Protein AF-A0A091T3L5-F1 (afdb_monomer_lite)

Foldseek 3Di:
DDDPQKDKAFPDPDDDDDAQAKDKRFMAMFGPDDDDDFDKAFDDDPPDPDTQKIKTKDDWDADPRRQTDPIDIDMDGDPVQVVAWDADVRGRMIMGGRDDPVVDD

Structure (mmCIF, N/CA/C/O backbone):
data_AF-A0A091T3L5-F1
#
_entry.id   AF-A0A091T3L5-F1
#
loop_
_atom_site.group_PDB
_atom_site.id
_atom_site.type_symbol
_atom_site.label_atom_id
_atom_site.label_alt_id
_atom_site.label_comp_id
_atom_site.label_asym_id
_atom_site.label_entity_id
_atom_site.label_seq_id
_atom_site.pdbx_PDB_ins_code
_atom_site.Cartn_x
_atom_site.Cartn_y
_atom_site.Cartn_z
_atom_site.occupancy
_atom_site.B_iso_or_equiv
_atom_site.auth_seq_id
_atom_site.auth_comp_id
_atom_site.auth_asym_id
_atom_site.auth_atom_id
_atom_site.pdbx_PDB_model_num
ATOM 1 N N . GLY A 1 1 ? -4.654 1.871 -29.260 1.00 35.19 1 GLY A N 1
ATOM 2 C CA . GLY A 1 1 ? -4.930 1.010 -28.095 1.00 35.19 1 GLY A CA 1
ATOM 3 C C . GLY A 1 1 ? -3.843 1.249 -27.077 1.00 35.19 1 GLY A C 1
ATOM 4 O O . GLY A 1 1 ? -2.686 1.095 -27.434 1.00 35.19 1 GLY A O 1
ATOM 5 N N . GLY A 1 2 ? -4.181 1.742 -25.886 1.00 44.22 2 GLY A N 1
ATOM 6 C CA . GLY A 1 2 ? -3.189 2.097 -24.868 1.00 44.22 2 GLY A CA 1
ATOM 7 C C . GLY A 1 2 ? -2.891 0.912 -23.961 1.00 44.22 2 GLY A C 1
ATOM 8 O O . GLY A 1 2 ? -3.765 0.479 -23.215 1.00 44.22 2 GLY A O 1
ATOM 9 N N . THR A 1 3 ? -1.676 0.381 -24.026 1.00 49.88 3 THR A N 1
ATOM 10 C CA . THR A 1 3 ? -1.173 -0.594 -23.055 1.00 49.88 3 THR A CA 1
ATOM 11 C C . THR A 1 3 ? -1.017 0.126 -21.715 1.00 49.88 3 THR A C 1
ATOM 13 O O . THR A 1 3 ? -0.323 1.139 -21.642 1.00 49.88 3 THR A O 1
ATOM 16 N N . LEU A 1 4 ? -1.696 -0.334 -20.661 1.00 58.66 4 LEU A N 1
ATOM 17 C CA . LEU A 1 4 ? -1.548 0.239 -19.319 1.00 58.66 4 LEU A CA 1
ATOM 18 C C . LEU A 1 4 ? -0.070 0.169 -18.907 1.00 58.66 4 LEU A C 1
ATOM 20 O O . LEU A 1 4 ? 0.489 -0.925 -18.884 1.00 58.66 4 LEU A O 1
ATOM 24 N N . ALA A 1 5 ? 0.549 1.310 -18.577 1.00 81.31 5 ALA A N 1
ATOM 25 C CA . ALA A 1 5 ? 1.957 1.406 -18.155 1.00 81.31 5 ALA A CA 1
ATOM 26 C C . ALA A 1 5 ? 2.252 0.672 -16.826 1.00 81.31 5 ALA A C 1
ATOM 28 O O . ALA A 1 5 ? 3.408 0.407 -16.496 1.00 81.31 5 ALA A O 1
ATOM 29 N N . VAL A 1 6 ? 1.200 0.330 -16.075 1.00 87.56 6 VAL A N 1
ATOM 30 C CA . VAL A 1 6 ? 1.243 -0.384 -14.795 1.00 87.56 6 VAL A CA 1
ATOM 31 C C . VAL A 1 6 ? 0.194 -1.490 -14.811 1.00 87.56 6 VAL A C 1
ATOM 33 O O . VAL A 1 6 ? -0.955 -1.256 -15.184 1.00 87.56 6 VAL A O 1
ATOM 36 N N . VAL A 1 7 ? 0.578 -2.685 -14.376 1.00 91.62 7 VAL A N 1
ATOM 37 C CA . VAL A 1 7 ? -0.322 -3.817 -14.139 1.00 91.62 7 VAL A CA 1
ATOM 38 C C . VAL A 1 7 ? -0.405 -4.036 -12.637 1.00 91.62 7 VAL A C 1
ATOM 40 O O . VAL A 1 7 ? 0.622 -4.270 -12.008 1.00 91.62 7 VAL A O 1
ATOM 43 N N . ILE A 1 8 ? -1.613 -3.973 -12.078 1.00 92.31 8 ILE A N 1
ATOM 44 C CA . ILE A 1 8 ? -1.886 -4.225 -10.658 1.00 92.31 8 ILE A CA 1
ATOM 45 C C . ILE A 1 8 ? -2.589 -5.576 -10.538 1.00 92.31 8 ILE A C 1
ATOM 47 O O . ILE A 1 8 ? -3.495 -5.879 -11.316 1.00 92.31 8 ILE A O 1
ATOM 51 N N . LYS A 1 9 ? -2.182 -6.380 -9.560 1.00 95.38 9 LYS A N 1
ATOM 52 C CA . LYS A 1 9 ? -2.818 -7.640 -9.193 1.00 95.38 9 LYS A CA 1
ATOM 53 C C . LYS A 1 9 ? -3.277 -7.564 -7.742 1.00 95.38 9 LYS A C 1
ATOM 55 O O . LYS A 1 9 ? -2.474 -7.349 -6.839 1.00 95.38 9 LYS A O 1
ATOM 60 N N . VAL A 1 10 ? -4.570 -7.778 -7.534 1.00 94.88 10 VAL A N 1
ATOM 61 C CA . VAL A 1 10 ? -5.158 -7.977 -6.208 1.00 94.88 10 VAL A CA 1
ATOM 62 C C . VAL A 1 10 ? -5.055 -9.464 -5.878 1.00 94.88 10 VAL A C 1
ATOM 64 O O . VAL A 1 10 ? -5.379 -10.303 -6.718 1.00 94.88 10 VAL A O 1
ATOM 67 N N . HIS A 1 11 ? -4.528 -9.803 -4.702 1.00 95.12 11 HIS A N 1
ATOM 68 C CA . HIS A 1 11 ? -4.338 -11.207 -4.319 1.00 95.12 11 HIS A CA 1
ATOM 69 C C . HIS A 1 11 ? -5.521 -11.786 -3.543 1.00 95.12 11 HIS A C 1
ATOM 71 O O . HIS A 1 11 ? -5.648 -13.006 -3.474 1.00 95.12 11 HIS A O 1
ATOM 77 N N . GLN A 1 12 ? -6.355 -10.930 -2.951 1.00 93.94 12 GLN A N 1
ATOM 78 C CA . GLN A 1 12 ? -7.540 -11.318 -2.192 1.00 93.94 12 GLN A CA 1
ATOM 79 C C . GLN A 1 12 ? -8.670 -10.326 -2.464 1.00 93.94 12 GLN A C 1
ATOM 81 O O . GLN A 1 12 ? -8.490 -9.128 -2.253 1.00 93.94 12 GLN A O 1
ATOM 86 N N . ASP A 1 13 ? -9.823 -10.829 -2.902 1.00 90.00 13 ASP A N 1
ATOM 87 C CA . ASP A 1 13 ? -10.984 -9.993 -3.239 1.00 90.00 13 ASP A CA 1
ATOM 88 C C . ASP A 1 13 ? -11.731 -9.486 -1.996 1.00 90.00 13 ASP A C 1
ATOM 90 O O . ASP A 1 13 ? -12.403 -8.458 -2.039 1.00 90.00 13 ASP A O 1
ATOM 94 N N . SER A 1 14 ? -11.606 -10.198 -0.874 1.00 91.75 14 SER A N 1
ATOM 95 C CA . SER A 1 14 ? -12.207 -9.835 0.410 1.00 91.75 14 SER A CA 1
ATOM 96 C C . SER A 1 14 ? -11.337 -10.319 1.561 1.00 91.75 14 SER A C 1
ATOM 98 O O . SER A 1 14 ? -10.783 -11.418 1.481 1.00 91.75 14 SER A O 1
ATOM 100 N N . ILE A 1 15 ? -11.279 -9.552 2.649 1.00 93.44 15 ILE A N 1
ATOM 101 C CA . ILE A 1 15 ? -10.559 -9.934 3.865 1.00 93.44 15 ILE A CA 1
ATOM 102 C C . ILE A 1 15 ? -11.449 -9.686 5.075 1.00 93.44 15 ILE A C 1
ATOM 104 O O . ILE A 1 15 ? -11.964 -8.586 5.259 1.00 93.44 15 ILE A O 1
ATOM 108 N N . ASN A 1 16 ? -11.585 -10.705 5.919 1.00 93.69 16 ASN A N 1
ATOM 109 C CA . ASN A 1 16 ? -12.272 -10.596 7.199 1.00 93.69 16 ASN A CA 1
ATOM 110 C C . ASN A 1 16 ? -11.231 -10.459 8.309 1.00 93.69 16 ASN A C 1
ATOM 112 O O . ASN A 1 16 ? -10.309 -11.269 8.400 1.00 93.69 16 ASN A O 1
ATOM 116 N N . ALA A 1 17 ? -11.388 -9.448 9.157 1.00 93.25 17 ALA A N 1
ATOM 117 C CA . ALA A 1 17 ? -10.484 -9.188 10.267 1.00 93.25 17 ALA A CA 1
ATOM 118 C C . ALA A 1 17 ? -11.249 -8.662 11.485 1.00 93.25 17 ALA A C 1
ATOM 120 O O . ALA A 1 17 ? -12.367 -8.156 11.372 1.00 93.25 17 ALA A O 1
ATOM 121 N N . THR A 1 18 ? -10.642 -8.801 12.662 1.00 95.94 18 THR A N 1
ATOM 122 C CA . THR A 1 18 ? -11.266 -8.419 13.933 1.00 95.94 18 THR A CA 1
ATOM 123 C C . THR A 1 18 ? -10.857 -7.004 14.331 1.00 95.94 18 THR A C 1
ATOM 125 O O . THR A 1 18 ? -9.716 -6.593 14.117 1.00 95.94 18 THR A O 1
ATOM 128 N N . VAL A 1 19 ? -11.772 -6.269 14.965 1.00 96.50 19 VAL A N 1
ATOM 129 C CA . VAL A 1 19 ? -11.484 -4.965 15.584 1.00 96.50 19 VAL A CA 1
ATOM 130 C C . VAL A 1 19 ? -10.276 -5.073 16.526 1.00 96.50 19 VAL A C 1
ATOM 132 O O . VAL A 1 19 ? -10.134 -6.051 17.260 1.00 96.50 19 VAL A O 1
ATOM 135 N N . GLY A 1 20 ? -9.391 -4.077 16.483 1.00 96.19 20 GLY A N 1
ATOM 136 C CA . GLY A 1 20 ? -8.145 -4.010 17.249 1.00 96.19 20 GLY A CA 1
ATOM 137 C C . GLY A 1 20 ? -6.983 -4.815 16.654 1.00 96.19 20 GLY A C 1
ATOM 138 O O . GLY A 1 20 ? -5.833 -4.577 17.019 1.00 96.19 20 GLY A O 1
ATOM 139 N N . GLN A 1 21 ? -7.236 -5.733 15.714 1.00 96.81 21 GLN A N 1
ATOM 140 C CA . GLN A 1 21 ? -6.169 -6.467 15.030 1.00 96.81 21 GLN A CA 1
ATOM 141 C C . GLN A 1 21 ? -5.548 -5.645 13.896 1.00 96.81 21 GLN A C 1
ATOM 143 O O . GLN A 1 21 ? -5.979 -4.535 13.583 1.00 96.81 21 GLN A O 1
ATOM 148 N N . SER A 1 22 ? -4.491 -6.197 13.302 1.00 97.12 22 SER A N 1
ATOM 149 C CA . SER A 1 22 ? -3.891 -5.679 12.075 1.00 97.12 22 SER A CA 1
ATOM 150 C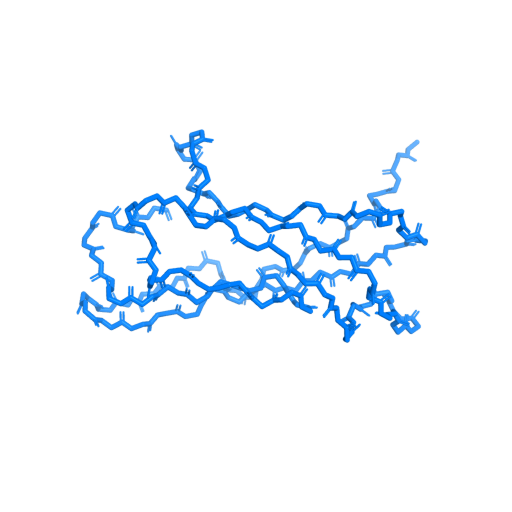 C . SER A 1 22 ? -4.240 -6.586 10.904 1.00 97.12 22 SER A C 1
ATOM 152 O O . SER A 1 22 ? -4.292 -7.805 11.063 1.00 97.12 22 SER A O 1
ATOM 154 N N . VAL A 1 23 ? -4.440 -5.999 9.731 1.00 96.50 23 VAL A N 1
ATOM 155 C CA . VAL A 1 23 ? -4.710 -6.722 8.489 1.00 96.50 23 VAL A CA 1
ATOM 156 C C . VAL A 1 23 ? -3.793 -6.228 7.384 1.00 96.50 23 VAL A C 1
ATOM 158 O O . VAL A 1 23 ? -3.535 -5.030 7.260 1.00 96.50 23 VAL A O 1
ATOM 161 N N . LEU A 1 24 ? -3.300 -7.165 6.582 1.00 97.06 24 LEU A N 1
ATOM 162 C CA . LEU A 1 24 ? -2.576 -6.873 5.357 1.00 97.06 24 LEU A CA 1
ATOM 163 C C . LEU A 1 24 ? -3.551 -6.977 4.187 1.00 97.06 24 LEU A C 1
ATOM 165 O O . LEU A 1 24 ? -4.195 -8.009 4.033 1.00 97.06 24 LEU A O 1
ATOM 169 N N . LEU A 1 25 ? -3.624 -5.934 3.366 1.00 96.81 25 LEU A N 1
ATOM 170 C CA . LEU A 1 25 ? -4.336 -5.899 2.092 1.00 96.81 25 LEU A CA 1
ATOM 171 C C . LEU A 1 25 ? -3.309 -6.153 0.978 1.00 96.81 25 LEU A C 1
ATOM 173 O O . LEU A 1 25 ? -2.567 -5.233 0.612 1.00 96.81 25 LEU A O 1
ATOM 177 N N . PRO A 1 26 ? -3.200 -7.399 0.478 1.00 97.00 26 PRO A N 1
ATOM 178 C CA . PRO A 1 26 ? -2.109 -7.792 -0.390 1.00 97.00 26 PRO A CA 1
ATOM 179 C C . PRO A 1 26 ? -2.432 -7.457 -1.843 1.00 97.00 26 PRO A C 1
ATOM 181 O O . PRO A 1 26 ? -3.332 -8.030 -2.469 1.00 97.00 26 PRO A O 1
ATOM 184 N N . VAL A 1 27 ? -1.630 -6.563 -2.402 1.00 96.75 27 VAL A N 1
ATOM 185 C CA . VAL A 1 27 ? -1.590 -6.284 -3.836 1.00 96.75 27 VAL A CA 1
ATOM 186 C C . VAL A 1 27 ? -0.153 -6.439 -4.326 1.00 96.75 27 VAL A C 1
ATOM 188 O O . VAL A 1 27 ? 0.789 -6.514 -3.539 1.00 96.75 27 VAL A O 1
ATOM 191 N N . SER A 1 28 ? 0.010 -6.552 -5.634 1.00 95.81 28 SER A N 1
ATOM 192 C CA . SER A 1 28 ? 1.298 -6.407 -6.301 1.00 95.81 28 SER A CA 1
ATOM 193 C C . SER A 1 28 ? 1.118 -5.556 -7.542 1.00 95.81 28 SER A C 1
ATOM 195 O O . SER A 1 28 ? 0.030 -5.485 -8.119 1.00 95.81 28 SER A O 1
ATOM 197 N N . TYR A 1 29 ? 2.187 -4.899 -7.969 1.00 94.25 29 TYR A N 1
ATOM 198 C CA . TYR A 1 29 ? 2.182 -4.164 -9.217 1.00 94.25 29 TYR A CA 1
ATOM 199 C C . TYR A 1 29 ? 3.498 -4.347 -9.955 1.00 94.25 29 TYR A C 1
ATOM 201 O O . TYR A 1 29 ? 4.534 -4.648 -9.367 1.00 94.25 29 TYR A O 1
ATOM 209 N N . ARG A 1 30 ? 3.434 -4.185 -11.271 1.00 93.56 30 ARG A N 1
ATOM 210 C CA . ARG A 1 30 ? 4.598 -4.195 -12.151 1.00 93.56 30 ARG A CA 1
ATOM 211 C C . ARG A 1 30 ? 4.432 -3.164 -13.248 1.00 93.56 30 ARG A C 1
ATOM 213 O O . ARG A 1 30 ? 3.313 -2.883 -13.686 1.00 93.56 30 ARG A O 1
ATOM 220 N N . PHE A 1 31 ? 5.543 -2.635 -13.720 1.00 90.19 31 PHE A N 1
ATOM 221 C CA . PHE A 1 31 ? 5.573 -1.713 -14.840 1.00 90.19 31 PHE A CA 1
ATOM 222 C C . PHE A 1 31 ? 5.723 -2.486 -16.148 1.00 90.19 31 PHE A C 1
ATOM 224 O O . PHE A 1 31 ? 6.649 -3.270 -16.319 1.00 90.19 31 PHE A O 1
ATOM 231 N N . SER A 1 32 ? 4.803 -2.277 -17.087 1.00 86.50 32 SER A N 1
ATOM 232 C CA . SER A 1 32 ? 4.849 -2.910 -18.417 1.00 86.50 32 SER A CA 1
ATOM 233 C C . SER A 1 32 ? 5.797 -2.190 -19.387 1.00 86.50 32 SER A C 1
ATOM 235 O O . SER A 1 32 ? 6.064 -2.674 -20.484 1.00 86.50 32 SER A O 1
ATOM 237 N N . SER A 1 33 ? 6.297 -1.023 -18.983 1.00 81.31 33 SER A N 1
ATOM 238 C CA . SER A 1 33 ? 7.237 -0.164 -19.706 1.00 81.31 33 SER A CA 1
ATOM 239 C C . SER A 1 33 ? 8.076 0.615 -18.697 1.00 81.31 33 SER A C 1
ATOM 241 O O . SER A 1 33 ? 7.648 0.742 -17.553 1.00 81.31 33 SER A O 1
ATOM 243 N N . ALA A 1 34 ? 9.214 1.182 -19.104 1.00 76.69 34 ALA A N 1
ATOM 244 C CA . ALA A 1 34 ? 10.053 1.987 -18.215 1.00 76.69 34 ALA A CA 1
ATOM 245 C C . ALA A 1 34 ? 9.237 3.125 -17.554 1.00 76.69 34 ALA A C 1
ATOM 247 O O . ALA A 1 34 ? 8.804 4.049 -18.253 1.00 76.69 34 ALA A O 1
ATOM 248 N N . PRO A 1 35 ? 8.988 3.074 -16.232 1.00 78.25 35 PRO A N 1
ATOM 249 C CA . PRO A 1 35 ? 8.238 4.113 -15.554 1.00 78.25 35 PRO A CA 1
ATOM 250 C C . PRO A 1 35 ? 9.053 5.393 -15.472 1.00 78.25 35 PRO A C 1
ATOM 252 O O . PRO A 1 35 ? 10.278 5.382 -15.356 1.00 78.25 35 PRO A O 1
ATOM 255 N N . ARG A 1 36 ? 8.347 6.520 -15.465 1.00 80.69 36 ARG A N 1
ATOM 256 C CA . ARG A 1 36 ? 8.928 7.795 -15.059 1.00 80.69 36 ARG A CA 1
ATOM 257 C C . ARG A 1 36 ? 8.636 7.974 -13.579 1.00 80.69 36 ARG A C 1
ATOM 259 O O . ARG A 1 36 ? 7.485 8.186 -13.211 1.00 80.69 36 ARG A O 1
ATOM 266 N N . PHE A 1 37 ? 9.663 7.843 -12.748 1.00 84.31 37 PHE A N 1
ATOM 267 C CA . PHE A 1 37 ? 9.571 8.224 -11.343 1.00 84.31 37 PHE A CA 1
ATOM 268 C C . PHE A 1 37 ? 9.566 9.756 -11.210 1.00 84.31 37 PHE A C 1
ATOM 270 O O . PHE A 1 37 ? 10.177 10.436 -12.041 1.00 84.31 37 PHE A O 1
ATOM 277 N N . PRO A 1 38 ? 8.904 10.310 -10.181 1.00 91.62 38 PRO A N 1
ATOM 278 C CA . PRO A 1 38 ? 8.188 9.608 -9.111 1.00 91.62 38 PRO A CA 1
ATOM 279 C C . PRO A 1 38 ? 6.829 9.024 -9.538 1.00 91.62 38 PRO A C 1
ATOM 281 O O . PRO A 1 38 ? 6.152 9.557 -10.412 1.00 91.62 38 PRO A O 1
ATOM 284 N N . VAL A 1 39 ? 6.410 7.946 -8.871 1.00 91.69 39 VAL A N 1
ATOM 285 C CA . VAL A 1 39 ? 5.087 7.321 -9.023 1.00 91.69 39 VAL A CA 1
ATOM 286 C C . VAL A 1 39 ? 4.277 7.539 -7.750 1.00 91.69 39 VAL A C 1
ATOM 288 O O . VAL A 1 39 ? 4.786 7.379 -6.644 1.00 91.69 39 VAL A O 1
ATOM 291 N N . LEU A 1 40 ? 3.004 7.903 -7.899 1.00 94.19 40 LEU A N 1
ATOM 292 C CA . LEU A 1 40 ? 2.098 8.133 -6.776 1.00 94.19 40 LEU A CA 1
ATOM 293 C C . LEU A 1 40 ? 1.227 6.898 -6.526 1.00 94.19 40 LEU A C 1
ATOM 295 O O . LEU A 1 40 ? 0.472 6.493 -7.410 1.00 94.19 40 LEU A O 1
ATOM 299 N N . ILE A 1 41 ? 1.273 6.351 -5.312 1.00 95.38 41 ILE A N 1
ATOM 300 C CA . 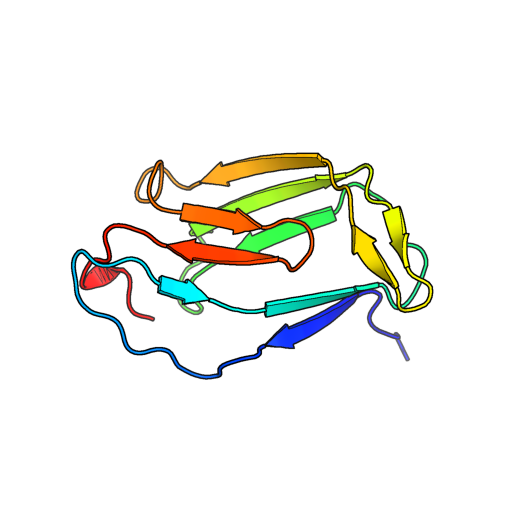ILE A 1 41 ? 0.375 5.285 -4.857 1.00 95.38 41 ILE A CA 1
ATOM 301 C C . ILE A 1 41 ? -0.623 5.849 -3.850 1.00 95.38 41 ILE A C 1
ATOM 303 O O . ILE A 1 41 ? -0.257 6.553 -2.909 1.00 95.38 41 ILE A O 1
ATOM 307 N N . ARG A 1 42 ? -1.908 5.549 -4.057 1.00 95.94 42 ARG A N 1
ATOM 308 C CA . ARG A 1 42 ? -3.006 6.007 -3.200 1.00 95.94 42 ARG A CA 1
ATOM 309 C C . ARG A 1 42 ? -3.896 4.834 -2.837 1.00 95.94 42 ARG A C 1
ATOM 311 O O . ARG A 1 42 ? -4.493 4.226 -3.720 1.00 95.94 42 ARG A O 1
ATOM 318 N N . TRP A 1 43 ? -4.042 4.595 -1.542 1.00 96.31 43 TRP A N 1
ATOM 319 C CA . TRP A 1 43 ? -5.105 3.750 -1.016 1.00 96.31 43 TRP A CA 1
ATOM 320 C C . TRP A 1 43 ? -6.282 4.623 -0.621 1.00 96.31 43 TRP A C 1
ATOM 322 O O . TRP A 1 43 ? -6.105 5.646 0.038 1.00 96.31 43 TRP A O 1
ATOM 332 N N . LYS A 1 44 ? -7.485 4.238 -1.035 1.00 94.88 44 LYS A N 1
ATOM 333 C CA . LYS A 1 44 ? -8.731 4.918 -0.682 1.00 94.88 44 LYS A CA 1
ATOM 334 C C . LYS A 1 44 ? -9.861 3.904 -0.620 1.00 94.88 44 LYS A C 1
ATOM 336 O O . LYS A 1 44 ? -9.829 2.909 -1.341 1.00 94.88 44 LYS A O 1
ATOM 341 N N . PHE A 1 45 ? -10.873 4.212 0.175 1.00 92.38 45 PHE A N 1
ATOM 342 C CA . PHE A 1 45 ? -12.143 3.507 0.086 1.00 92.38 45 PHE A CA 1
ATOM 343 C C . PHE A 1 45 ? -12.835 3.836 -1.236 1.00 92.38 45 PHE A C 1
ATOM 345 O O . PHE A 1 45 ? -12.707 4.948 -1.759 1.00 92.38 45 PHE A O 1
ATOM 352 N N . SER A 1 46 ? -13.576 2.872 -1.778 1.00 87.94 46 SER A N 1
ATOM 353 C CA . SER A 1 46 ? -14.300 3.018 -3.048 1.00 87.94 46 SER A CA 1
ATOM 354 C 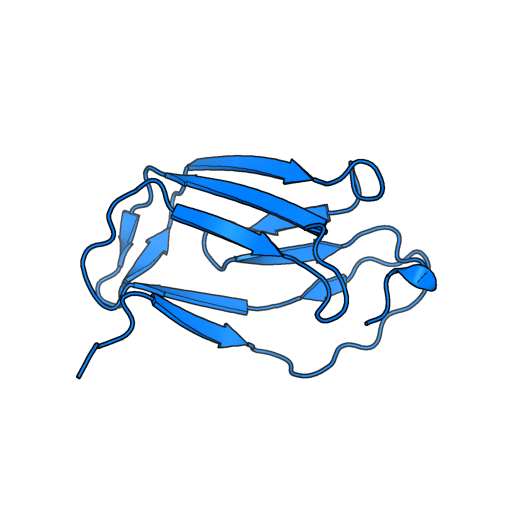C . SER A 1 46 ? -15.300 4.185 -3.019 1.00 87.94 46 SER A C 1
ATOM 356 O O . SER A 1 46 ? -15.438 4.920 -3.999 1.00 87.94 46 SER A O 1
ATOM 358 N N . ASN A 1 47 ? -15.934 4.396 -1.865 1.00 87.12 47 ASN A N 1
ATOM 359 C CA . ASN A 1 47 ? -16.936 5.424 -1.597 1.00 87.12 47 ASN A CA 1
ATOM 360 C C . ASN A 1 47 ? -16.355 6.761 -1.091 1.00 87.12 47 ASN A C 1
ATOM 362 O O . ASN A 1 47 ? -17.119 7.699 -0.867 1.00 87.12 47 ASN A O 1
ATOM 366 N N . SER A 1 48 ? -15.032 6.879 -0.926 1.00 86.44 48 SER A N 1
ATOM 367 C CA . SER A 1 48 ? -14.381 8.090 -0.417 1.00 86.44 48 SER A CA 1
ATOM 368 C C . SER A 1 48 ? -13.478 8.745 -1.462 1.00 86.44 48 SER A C 1
ATOM 370 O O . SER A 1 48 ? -12.801 8.090 -2.262 1.00 86.44 48 SER A O 1
ATOM 372 N N . ARG A 1 49 ? -13.443 10.081 -1.452 1.00 86.56 49 ARG A N 1
ATOM 373 C CA . ARG A 1 49 ? -12.452 10.859 -2.214 1.00 86.56 49 ARG A CA 1
ATOM 374 C C . ARG A 1 49 ? -11.142 11.018 -1.447 1.00 86.56 49 ARG A C 1
ATOM 376 O O . ARG A 1 49 ? -10.097 11.204 -2.077 1.00 86.56 49 ARG A O 1
ATOM 383 N N . ASP A 1 50 ? -11.197 10.901 -0.125 1.00 89.75 50 ASP A N 1
ATOM 384 C CA . ASP A 1 50 ? -10.050 11.096 0.745 1.00 89.75 50 ASP A CA 1
ATOM 385 C C . ASP A 1 50 ? -9.217 9.813 0.813 1.00 89.75 50 ASP A C 1
ATOM 387 O 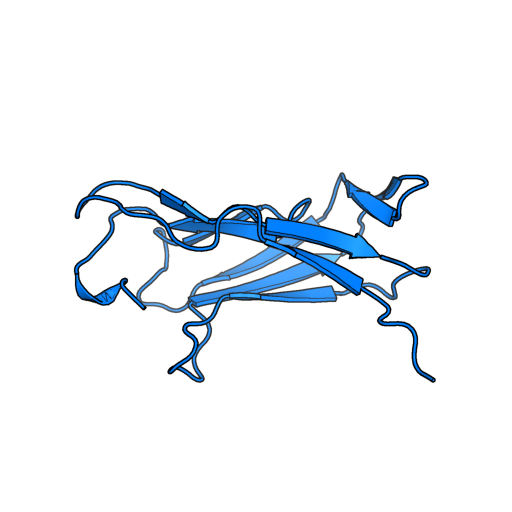O . ASP A 1 50 ? -9.741 8.740 1.136 1.00 89.75 50 ASP A O 1
ATOM 391 N N . PRO A 1 51 ? -7.918 9.887 0.471 1.00 93.62 51 PRO A N 1
ATOM 392 C CA . PRO A 1 51 ? -7.049 8.731 0.549 1.00 93.62 51 PRO A CA 1
ATOM 393 C C . PRO A 1 51 ? -6.781 8.375 2.011 1.00 93.62 51 PRO A C 1
ATOM 395 O O . PRO A 1 51 ? -6.546 9.240 2.847 1.00 93.62 51 PRO A O 1
ATOM 398 N N . LEU A 1 52 ? -6.750 7.079 2.290 1.00 94.94 52 LEU A N 1
ATOM 399 C CA . LEU A 1 52 ? -6.333 6.491 3.558 1.00 94.94 52 LEU A CA 1
ATOM 400 C C . LEU A 1 52 ? -4.844 6.797 3.801 1.00 94.94 52 LEU A C 1
ATOM 402 O O . LEU A 1 52 ? -4.446 7.292 4.857 1.00 94.94 52 LEU A O 1
ATOM 406 N N . ILE A 1 53 ? -4.041 6.591 2.755 1.00 97.12 53 ILE A N 1
ATOM 407 C CA . ILE A 1 53 ? -2.626 6.947 2.680 1.00 97.12 53 ILE A CA 1
ATOM 408 C C . ILE A 1 53 ? -2.253 7.289 1.236 1.00 97.12 53 ILE A C 1
ATOM 410 O O . ILE A 1 53 ? -2.759 6.691 0.282 1.00 97.12 53 ILE A O 1
ATOM 414 N N . THR A 1 54 ? -1.384 8.284 1.075 1.00 97.62 54 THR A N 1
ATOM 415 C CA . THR A 1 54 ? -0.775 8.650 -0.209 1.00 97.62 54 THR A CA 1
ATOM 416 C C . THR A 1 54 ? 0.734 8.550 -0.082 1.00 97.62 54 THR A C 1
ATOM 418 O O . THR A 1 54 ? 1.300 9.168 0.813 1.00 97.62 54 THR A O 1
ATOM 421 N N . CYS A 1 55 ? 1.382 7.804 -0.967 1.00 97.00 55 CYS A N 1
ATOM 422 C CA . CYS A 1 55 ? 2.829 7.643 -0.980 1.00 97.00 55 CYS A CA 1
ATOM 423 C C . CYS A 1 55 ? 3.398 8.024 -2.338 1.00 97.00 55 CYS A C 1
ATOM 425 O O . CYS A 1 55 ? 2.910 7.578 -3.376 1.00 97.00 55 CYS A O 1
ATOM 427 N N . THR A 1 56 ? 4.451 8.827 -2.319 1.00 96.88 56 THR A N 1
ATOM 428 C CA . THR A 1 56 ? 5.283 9.082 -3.487 1.00 96.88 56 THR A CA 1
ATOM 429 C C . THR A 1 56 ? 6.455 8.119 -3.456 1.00 96.88 56 THR A C 1
ATOM 431 O O . THR A 1 56 ? 7.217 8.122 -2.494 1.00 96.88 56 THR A O 1
ATOM 434 N N . ILE A 1 57 ? 6.593 7.309 -4.499 1.00 94.88 57 ILE A N 1
ATOM 435 C CA . ILE A 1 57 ? 7.650 6.312 -4.640 1.00 94.88 57 ILE A CA 1
ATOM 436 C C . ILE A 1 57 ? 8.616 6.762 -5.732 1.00 94.88 57 ILE A C 1
ATOM 438 O O . ILE A 1 57 ? 8.204 7.212 -6.803 1.00 94.88 57 ILE A O 1
ATOM 442 N N . GLN A 1 58 ? 9.908 6.642 -5.465 1.00 93.94 58 GLN A N 1
ATOM 443 C CA . GLN A 1 58 ? 10.988 7.029 -6.362 1.00 93.94 58 GLN A CA 1
ATOM 444 C C . GLN A 1 58 ? 12.205 6.120 -6.172 1.00 93.94 58 GLN A C 1
ATOM 446 O O . GLN A 1 58 ? 12.258 5.332 -5.233 1.00 93.94 58 GLN A O 1
ATOM 451 N N . ASN A 1 59 ? 13.188 6.234 -7.067 1.00 92.38 59 ASN A N 1
ATOM 452 C CA . ASN A 1 59 ? 14.466 5.516 -6.986 1.00 92.38 59 ASN A CA 1
ATOM 453 C C . ASN A 1 59 ? 14.354 3.981 -6.880 1.00 92.38 59 ASN A C 1
ATOM 455 O O . ASN A 1 59 ? 15.251 3.348 -6.336 1.00 92.38 59 ASN A O 1
ATOM 459 N N . CYS A 1 60 ? 13.289 3.373 -7.408 1.00 92.25 60 CYS A N 1
ATOM 460 C CA . CYS A 1 60 ? 13.181 1.916 -7.437 1.00 92.25 60 CYS A CA 1
ATOM 461 C C . CYS A 1 60 ? 14.093 1.307 -8.502 1.00 92.25 60 CYS A C 1
ATOM 463 O O . CYS A 1 60 ? 14.189 1.805 -9.627 1.00 92.25 60 CYS A O 1
ATOM 465 N N . SER A 1 61 ? 14.659 0.154 -8.175 1.00 92.50 61 SER A N 1
ATOM 466 C CA . SER A 1 61 ? 15.131 -0.815 -9.159 1.00 92.50 61 SER A CA 1
ATOM 467 C C . SER A 1 61 ? 13.946 -1.607 -9.713 1.00 92.50 61 SER A C 1
ATOM 469 O O . SER A 1 61 ? 12.935 -1.764 -9.032 1.00 92.50 61 SER A O 1
ATOM 471 N N . LEU A 1 62 ? 14.052 -2.099 -10.948 1.00 91.62 62 LEU A N 1
ATOM 472 C CA . LEU A 1 62 ? 13.040 -2.959 -11.564 1.00 91.62 62 LEU A CA 1
ATOM 473 C C . LEU A 1 62 ? 13.683 -4.269 -12.001 1.00 91.62 62 LEU A C 1
ATOM 475 O O . LEU A 1 62 ? 14.775 -4.260 -12.571 1.00 91.62 62 LEU A O 1
ATOM 479 N N . ASP A 1 63 ? 12.998 -5.383 -11.762 1.00 91.31 63 ASP A N 1
ATOM 480 C CA . ASP A 1 63 ? 13.397 -6.665 -12.334 1.00 91.31 63 ASP A CA 1
ATOM 481 C C . ASP A 1 63 ? 13.022 -6.771 -13.828 1.00 91.31 63 ASP A C 1
ATOM 483 O O . ASP A 1 63 ? 12.392 -5.884 -14.411 1.00 91.31 63 ASP A O 1
ATOM 487 N N . ALA A 1 64 ? 13.393 -7.885 -14.468 1.00 89.56 64 ALA A N 1
ATOM 488 C CA . ALA A 1 64 ? 13.074 -8.139 -15.875 1.00 89.56 64 ALA A CA 1
ATOM 489 C C . ALA A 1 64 ? 11.557 -8.212 -16.163 1.00 89.56 64 ALA A C 1
ATOM 491 O O . ALA A 1 64 ? 11.140 -8.056 -17.310 1.00 89.56 64 ALA A O 1
ATOM 492 N N . GLY A 1 65 ? 10.733 -8.458 -15.140 1.00 89.62 65 GLY A N 1
ATOM 493 C CA . GLY A 1 65 ? 9.273 -8.466 -15.210 1.00 89.62 65 GLY A CA 1
ATOM 494 C C . GLY A 1 65 ? 8.626 -7.117 -14.877 1.00 89.62 65 GLY A C 1
ATOM 495 O O . GLY A 1 65 ? 7.395 -7.025 -14.907 1.00 89.62 65 GLY A O 1
ATOM 496 N N . GLY A 1 66 ? 9.425 -6.092 -14.562 1.00 90.31 66 GLY A N 1
ATOM 497 C CA . GLY A 1 66 ? 8.977 -4.759 -14.175 1.00 90.31 66 GLY A CA 1
ATOM 498 C C . GLY A 1 66 ? 8.497 -4.644 -12.727 1.00 90.31 66 GLY A C 1
ATOM 499 O O . GLY A 1 66 ? 7.864 -3.639 -12.394 1.00 90.31 66 GLY A O 1
ATOM 500 N N . ALA A 1 67 ? 8.741 -5.644 -11.877 1.00 93.75 67 ALA A N 1
ATOM 501 C CA . ALA A 1 67 ? 8.423 -5.569 -10.456 1.00 93.75 67 ALA A CA 1
ATOM 502 C C . ALA A 1 67 ? 9.433 -4.651 -9.741 1.00 93.75 67 ALA A C 1
ATOM 504 O O . ALA A 1 67 ? 10.641 -4.774 -9.982 1.00 93.75 67 ALA A O 1
ATOM 505 N N . PRO A 1 68 ? 8.970 -3.722 -8.890 1.00 93.69 68 PRO A N 1
ATOM 506 C CA . PRO A 1 68 ? 9.854 -2.800 -8.201 1.00 93.69 68 PRO A CA 1
ATOM 507 C C . PRO A 1 68 ? 10.538 -3.423 -6.985 1.00 93.69 68 PRO A C 1
ATOM 509 O O . PRO A 1 68 ? 9.966 -4.240 -6.268 1.00 93.69 68 PRO A O 1
ATOM 512 N N . SER A 1 69 ? 11.769 -2.989 -6.739 1.00 94.62 69 SER A N 1
ATOM 513 C CA . SER A 1 69 ? 12.574 -3.331 -5.569 1.00 94.62 69 SER A CA 1
ATOM 514 C C . SER A 1 69 ? 13.439 -2.146 -5.142 1.00 94.62 69 SER A C 1
ATOM 516 O O . SER A 1 69 ? 13.708 -1.246 -5.942 1.00 94.62 69 SER A O 1
ATOM 518 N N . SER A 1 70 ? 13.886 -2.144 -3.884 1.00 94.69 70 SER A N 1
ATOM 519 C CA . SER A 1 70 ? 14.795 -1.121 -3.340 1.00 94.69 70 SER A CA 1
ATOM 520 C C . SER A 1 70 ? 14.287 0.306 -3.573 1.00 94.69 70 SER A C 1
ATOM 522 O O . SER A 1 70 ? 15.025 1.170 -4.047 1.00 94.69 70 SER A O 1
ATOM 524 N N . CYS A 1 71 ? 13.001 0.532 -3.317 1.00 94.19 71 CYS A N 1
ATOM 525 C CA . CYS A 1 71 ? 12.370 1.824 -3.535 1.00 94.19 71 CYS A CA 1
ATOM 526 C C . CYS A 1 71 ? 12.679 2.801 -2.396 1.00 94.19 71 CYS A C 1
ATOM 528 O O . CYS A 1 71 ? 12.974 2.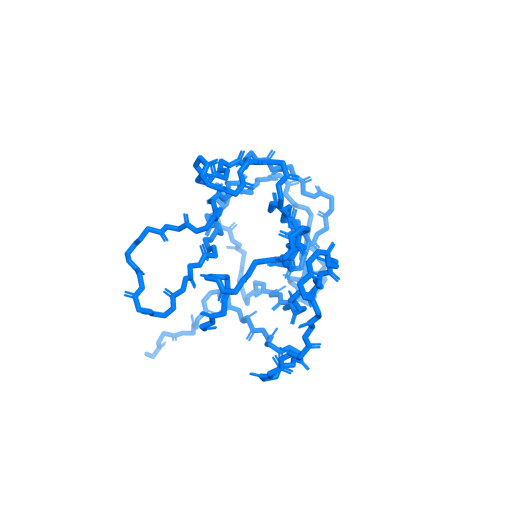407 -1.274 1.00 94.19 71 CYS A O 1
ATOM 530 N N . SER A 1 72 ? 12.578 4.097 -2.684 1.00 95.12 72 SER A N 1
ATOM 531 C CA . SER A 1 72 ? 12.459 5.137 -1.663 1.00 95.12 72 SER A CA 1
ATOM 532 C C . SER A 1 72 ? 11.049 5.705 -1.686 1.00 95.12 72 SER A C 1
ATOM 534 O O . SER A 1 72 ? 10.531 6.060 -2.748 1.00 95.12 72 SER A O 1
ATOM 536 N N . GLU A 1 73 ? 10.446 5.848 -0.519 1.00 95.00 73 GLU A N 1
ATOM 537 C CA . GLU A 1 73 ? 9.077 6.303 -0.361 1.00 95.00 73 GLU A CA 1
ATOM 538 C C . GLU A 1 73 ? 8.966 7.529 0.545 1.00 95.00 73 GLU A C 1
ATOM 540 O O . GLU A 1 73 ? 9.729 7.739 1.485 1.00 95.00 73 GLU A O 1
ATOM 545 N N . ASN A 1 74 ? 7.96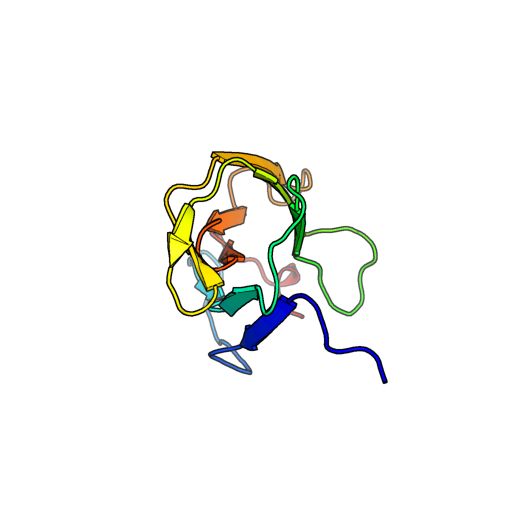8 8.354 0.254 1.00 96.94 74 ASN A N 1
ATOM 546 C CA . ASN A 1 74 ? 7.513 9.402 1.148 1.00 96.94 74 ASN A CA 1
ATOM 547 C C . ASN A 1 74 ? 5.997 9.295 1.295 1.00 96.94 74 ASN A C 1
ATOM 549 O O . ASN A 1 74 ? 5.256 9.538 0.337 1.00 96.94 74 ASN A O 1
ATOM 553 N N . CYS A 1 75 ? 5.548 8.894 2.481 1.00 96.81 75 CYS A N 1
ATOM 554 C CA . CYS A 1 75 ? 4.164 8.539 2.753 1.00 96.81 75 CYS A CA 1
ATOM 555 C C . CYS A 1 75 ? 3.475 9.545 3.675 1.00 96.81 75 CYS A C 1
ATOM 557 O O . CYS A 1 75 ? 3.984 9.927 4.725 1.00 96.81 75 CYS A O 1
ATOM 559 N N . PHE A 1 76 ? 2.248 9.901 3.308 1.00 96.38 76 PHE A N 1
ATOM 560 C CA . PHE A 1 76 ? 1.381 10.826 4.022 1.00 96.38 76 PHE A CA 1
ATOM 561 C C . PHE A 1 76 ? 0.048 10.130 4.329 1.00 96.38 76 PHE A C 1
ATOM 563 O O . PHE A 1 76 ? -0.878 10.161 3.509 1.00 96.38 76 PHE A O 1
ATOM 570 N N . PRO A 1 77 ? -0.070 9.460 5.491 1.00 96.56 77 PRO A N 1
ATOM 571 C CA . PRO A 1 77 ? -1.341 8.928 5.963 1.00 96.56 77 PRO A CA 1
ATOM 572 C C . PRO A 1 77 ? -2.302 10.071 6.291 1.00 96.56 77 PRO A C 1
ATOM 574 O O . PRO A 1 77 ? -1.901 11.086 6.878 1.00 96.56 77 PRO A O 1
ATOM 577 N N . HIS A 1 78 ? -3.584 9.890 5.979 1.00 95.50 78 HIS A N 1
ATOM 578 C CA . HIS A 1 78 ? -4.622 10.804 6.448 1.00 95.50 78 HIS A CA 1
ATOM 579 C C . HIS A 1 78 ? -4.643 10.825 7.991 1.00 95.50 78 HIS A C 1
ATOM 581 O O . HIS A 1 78 ? -4.372 9.787 8.602 1.00 95.50 78 HIS A O 1
ATOM 587 N N . PRO A 1 79 ? -4.951 11.963 8.652 1.00 95.00 79 PRO A N 1
ATOM 588 C CA . PRO A 1 79 ? -4.868 12.098 10.111 1.00 95.00 79 PRO A CA 1
ATOM 589 C C . PRO A 1 79 ? -5.488 10.942 10.910 1.00 95.00 79 PRO A C 1
ATOM 591 O O . PRO A 1 79 ? -4.853 10.436 11.828 1.00 95.00 79 PRO A O 1
ATOM 594 N N . THR A 1 80 ? -6.664 10.454 10.506 1.00 93.94 80 THR A N 1
ATOM 595 C CA . THR A 1 80 ? -7.371 9.312 11.129 1.00 93.94 80 THR A CA 1
ATOM 596 C C . THR A 1 80 ? -6.595 7.985 11.099 1.00 93.94 80 THR A C 1
ATOM 598 O O . THR A 1 80 ? -6.858 7.081 11.895 1.00 93.94 80 THR A O 1
ATOM 601 N N . TYR A 1 81 ? -5.651 7.842 10.172 1.00 95.38 81 TYR A N 1
ATOM 602 C CA . TYR A 1 81 ? -4.878 6.623 9.937 1.00 95.38 81 TYR A CA 1
ATOM 603 C C . TYR A 1 81 ? -3.386 6.796 10.238 1.00 95.38 81 TYR A C 1
ATOM 605 O O . TYR A 1 81 ? -2.605 5.868 10.026 1.00 95.38 81 TYR A O 1
ATOM 613 N N . ARG A 1 82 ? -2.965 7.956 10.762 1.00 95.06 82 ARG A N 1
ATOM 614 C CA . ARG A 1 82 ? -1.584 8.157 11.223 1.00 95.06 82 ARG A CA 1
ATOM 615 C C . ARG A 1 82 ? -1.236 7.129 12.299 1.00 95.06 82 ARG A C 1
ATOM 617 O O . ARG A 1 82 ? -1.991 6.942 13.246 1.00 95.06 82 ARG A O 1
ATOM 624 N N . GLY A 1 83 ? -0.108 6.442 12.119 1.00 95.12 83 GLY A N 1
ATOM 625 C CA . GLY A 1 83 ? 0.332 5.347 12.992 1.00 95.12 83 GLY A CA 1
ATOM 626 C C . GLY A 1 83 ? -0.421 4.022 12.805 1.00 95.12 83 GLY A C 1
ATOM 627 O O . GLY A 1 83 ? -0.002 3.012 13.363 1.00 95.12 83 GLY A O 1
ATOM 628 N N . ARG A 1 84 ? -1.496 3.998 12.002 1.00 96.88 84 ARG A N 1
ATOM 629 C CA . ARG A 1 84 ? -2.287 2.792 11.709 1.00 96.88 84 ARG A CA 1
ATOM 630 C C . ARG A 1 84 ? -2.050 2.255 10.303 1.00 96.88 84 ARG A C 1
ATOM 632 O O . ARG A 1 84 ? -2.013 1.044 10.133 1.00 96.88 84 ARG A O 1
ATOM 639 N N . ALA A 1 85 ? -1.893 3.136 9.317 1.00 97.19 85 ALA A N 1
ATOM 640 C CA . ALA A 1 85 ? -1.664 2.771 7.924 1.00 97.19 85 ALA A CA 1
ATOM 641 C C . ALA A 1 85 ? -0.174 2.811 7.566 1.00 97.19 85 ALA A C 1
ATOM 643 O O . ALA A 1 85 ? 0.498 3.816 7.801 1.00 97.19 85 ALA A O 1
ATOM 644 N N . GLU A 1 86 ? 0.306 1.740 6.945 1.00 97.12 86 GLU A N 1
ATOM 645 C CA . GLU A 1 86 ? 1.667 1.599 6.431 1.00 97.12 86 GLU A CA 1
ATOM 646 C C . GLU A 1 86 ? 1.631 0.955 5.045 1.00 97.12 86 GLU A C 1
ATOM 648 O O . GLU A 1 86 ? 0.930 -0.034 4.833 1.00 97.12 86 GLU A O 1
ATOM 653 N N . LEU A 1 87 ? 2.363 1.534 4.096 1.00 97.19 87 LEU A N 1
ATOM 654 C CA . LEU A 1 87 ? 2.424 1.060 2.719 1.00 97.19 87 LEU A CA 1
ATOM 655 C C . LEU A 1 87 ? 3.772 0.398 2.455 1.00 97.19 87 LEU A C 1
ATOM 657 O O . LEU A 1 87 ? 4.805 0.983 2.763 1.00 97.19 87 LEU A O 1
ATOM 661 N N . PHE A 1 88 ? 3.749 -0.769 1.818 1.00 96.69 88 PHE A N 1
ATOM 662 C CA . PHE A 1 88 ? 4.949 -1.439 1.323 1.00 96.69 88 PHE A CA 1
ATOM 663 C C . PHE A 1 88 ? 5.203 -1.022 -0.130 1.00 96.69 88 PHE A C 1
ATOM 665 O O . PHE A 1 88 ? 4.401 -1.372 -1.004 1.00 96.69 88 PHE A O 1
ATOM 672 N N . PRO A 1 89 ? 6.260 -0.248 -0.427 1.00 94.44 89 PRO A N 1
ATOM 673 C CA . PRO A 1 89 ? 6.431 0.359 -1.741 1.00 94.44 89 PRO A CA 1
ATOM 674 C C . PRO A 1 89 ? 6.701 -0.660 -2.853 1.00 94.44 89 PRO A C 1
ATOM 676 O O . PRO A 1 89 ? 6.255 -0.439 -3.967 1.00 94.44 89 PRO A O 1
ATOM 679 N N . GLU A 1 90 ? 7.334 -1.798 -2.577 1.00 94.88 90 GLU A N 1
ATOM 680 C CA . GLU A 1 90 ? 7.699 -2.803 -3.590 1.00 94.88 90 GLU A CA 1
ATOM 681 C C . GLU A 1 90 ? 6.499 -3.556 -4.171 1.00 94.88 90 GLU A C 1
ATOM 683 O O . GLU A 1 90 ? 6.556 -4.092 -5.276 1.00 94.88 90 GLU A O 1
ATOM 688 N N . ASN A 1 91 ? 5.395 -3.626 -3.431 1.00 95.31 91 ASN A N 1
ATOM 689 C CA . ASN A 1 91 ? 4.204 -4.355 -3.860 1.00 95.31 91 ASN A CA 1
ATOM 690 C C . ASN A 1 91 ? 2.917 -3.535 -3.721 1.00 95.31 91 ASN A C 1
ATOM 692 O O . ASN A 1 91 ? 1.865 -4.000 -4.135 1.00 95.31 91 ASN A O 1
ATOM 696 N N . ALA A 1 92 ? 2.993 -2.303 -3.218 1.00 96.25 92 ALA A N 1
ATOM 697 C CA . ALA A 1 92 ? 1.862 -1.424 -2.934 1.00 96.25 92 ALA A CA 1
ATOM 698 C C . ALA A 1 92 ? 0.858 -1.976 -1.909 1.00 96.25 92 ALA A C 1
ATOM 700 O O . ALA A 1 92 ? -0.234 -1.421 -1.780 1.00 96.25 92 ALA A O 1
ATOM 701 N N . SER A 1 93 ? 1.201 -3.039 -1.176 1.00 97.56 93 SER A N 1
ATOM 702 C CA . SER A 1 93 ? 0.343 -3.600 -0.131 1.00 97.56 93 SER A CA 1
ATOM 703 C C . SER A 1 93 ? 0.175 -2.616 1.018 1.00 97.56 93 SER A C 1
ATOM 705 O O . SER A 1 93 ? 1.082 -1.846 1.338 1.00 97.56 93 SER A O 1
ATOM 707 N N . LEU A 1 94 ? -0.994 -2.662 1.651 1.00 97.56 94 LEU A N 1
ATOM 708 C CA . LEU A 1 94 ? -1.333 -1.813 2.787 1.00 97.56 94 LEU A CA 1
ATOM 709 C C . LEU A 1 94 ? -1.462 -2.669 4.042 1.00 97.56 94 LEU A C 1
ATOM 711 O O . LEU A 1 94 ? -2.282 -3.583 4.092 1.00 97.56 94 LEU A O 1
ATOM 715 N N . LEU A 1 95 ? -0.687 -2.347 5.069 1.00 97.62 95 LEU A N 1
ATOM 716 C CA . LEU A 1 95 ? -0.934 -2.809 6.426 1.00 97.62 95 LEU A CA 1
ATOM 717 C C . LEU A 1 95 ? -1.789 -1.770 7.143 1.00 97.62 95 LEU A C 1
ATOM 719 O O . LEU A 1 95 ? -1.405 -0.604 7.254 1.00 97.62 95 LEU A O 1
ATOM 723 N N . LEU A 1 96 ? -2.935 -2.207 7.652 1.00 97.38 96 LEU A N 1
ATOM 724 C CA . LEU A 1 96 ? -3.798 -1.401 8.501 1.00 97.38 96 LEU A CA 1
ATOM 725 C C . LEU A 1 96 ? -3.852 -2.025 9.896 1.00 97.38 96 LEU A C 1
ATOM 727 O O . LEU A 1 96 ? -4.287 -3.163 10.058 1.00 97.38 96 LEU A O 1
ATOM 731 N N . ARG A 1 97 ? -3.371 -1.288 10.897 1.00 97.75 97 ARG A N 1
ATOM 732 C CA . ARG A 1 97 ? -3.321 -1.676 12.313 1.00 97.75 97 ARG A CA 1
ATOM 733 C C . ARG A 1 97 ? -4.478 -1.065 13.098 1.00 97.75 97 ARG A C 1
ATOM 735 O O . ARG A 1 97 ? -5.036 -0.055 12.673 1.00 97.75 97 ARG A O 1
ATOM 742 N N . ASP A 1 98 ? -4.762 -1.624 14.276 1.00 96.88 98 ASP A N 1
ATOM 743 C CA . ASP A 1 98 ? -5.814 -1.140 15.185 1.00 96.88 98 ASP A CA 1
ATOM 744 C C . ASP A 1 98 ? -7.140 -0.939 14.437 1.00 96.88 98 ASP A C 1
ATOM 746 O O . ASP A 1 98 ? -7.657 0.176 14.329 1.00 96.88 98 ASP A O 1
ATOM 750 N N . LEU A 1 99 ? -7.633 -2.016 13.818 1.00 96.06 99 LEU A N 1
ATOM 751 C CA . LEU A 1 99 ? -8.844 -1.979 13.004 1.00 96.06 99 LEU A CA 1
ATOM 752 C C . LEU A 1 99 ? -10.056 -1.501 13.796 1.00 96.06 99 LEU A C 1
ATOM 754 O O . LEU A 1 99 ? -10.286 -1.915 14.931 1.00 96.06 99 LEU A O 1
ATOM 758 N N . ARG A 1 100 ? -10.883 -0.680 13.159 1.00 95.31 100 ARG A N 1
ATOM 759 C CA . ARG A 1 100 ? -12.128 -0.142 13.712 1.00 95.31 100 ARG A CA 1
ATOM 760 C C . ARG A 1 100 ? -13.292 -0.528 12.813 1.00 95.31 100 ARG A C 1
ATOM 762 O O . ARG A 1 100 ? -13.118 -0.758 11.623 1.00 95.31 100 ARG A O 1
ATOM 769 N N . LEU A 1 101 ? -14.505 -0.525 13.364 1.00 92.44 101 LEU A N 1
ATOM 770 C CA . LEU A 1 101 ? -15.721 -0.817 12.588 1.00 92.44 101 LEU A CA 1
ATOM 771 C C . LEU A 1 101 ? -15.885 0.106 11.368 1.00 92.44 101 LEU A C 1
ATOM 773 O O . LEU A 1 101 ? -16.379 -0.326 10.334 1.00 92.44 101 LEU A O 1
ATOM 777 N N . ASN A 1 102 ? -15.429 1.357 11.477 1.00 90.19 102 ASN A N 1
ATOM 778 C CA . ASN A 1 102 ? -15.494 2.342 10.397 1.00 90.19 102 ASN A CA 1
ATOM 779 C C . ASN A 1 102 ? -14.396 2.173 9.328 1.00 90.19 102 ASN A C 1
ATOM 781 O O . ASN A 1 102 ? -14.374 2.932 8.366 1.00 90.19 102 ASN A O 1
ATOM 785 N N . ASP A 1 103 ? -13.476 1.221 9.500 1.00 91.94 103 ASP A N 1
ATOM 786 C CA . ASP A 1 103 ? -12.439 0.919 8.507 1.00 91.94 103 ASP A CA 1
ATOM 787 C C . ASP A 1 103 ? -12.910 -0.139 7.481 1.00 91.94 103 ASP A C 1
ATOM 789 O O . ASP A 1 103 ? -12.136 -0.549 6.621 1.00 91.94 103 ASP A O 1
ATOM 793 N N . SER A 1 104 ? -14.161 -0.605 7.577 1.00 90.19 104 SER A N 1
ATOM 794 C CA . SER A 1 104 ? -14.772 -1.546 6.630 1.00 90.19 104 SER A CA 1
ATOM 795 C C . SER A 1 104 ? -15.298 -0.823 5.382 1.00 90.19 104 SER A C 1
ATOM 797 O O . SER A 1 104 ? -15.981 0.196 5.516 1.00 90.19 104 SER A O 1
ATOM 799 N N . GLY A 1 105 ? -15.031 -1.355 4.181 1.00 87.56 105 GLY A N 1
ATOM 800 C CA . GLY A 1 105 ? -15.566 -0.845 2.907 1.00 87.56 105 GLY A CA 1
ATOM 801 C C . GLY A 1 105 ? -14.752 -1.208 1.672 1.00 87.56 105 GLY A C 1
ATOM 802 O O . GLY A 1 105 ? -13.781 -1.982 1.808 1.00 87.56 105 GLY A O 1
#

Radius of gyration: 14.43 Å; chains: 1; bounding box: 32×23×45 Å

Secondary structure (DSSP, 8-state):
----SEEEEES-S-----TTS-EEE-EEEEESS---S-EEEEEE-TT-SSEEEEEEEES-EE-TT--EES-EEEEEE-GGGTTTEEE-TTT--EEE-S--GGG--

Organism: Pelecanus crispus (NCBI:txid36300)

Sequence (105 aa):
GGTLAVVIKVHQDSINATVGQSVLLPVSYRFSSAPRFPVLIRWKFSNSRDPLITCTIQNCSLDAGGAPSSCSENCFPHPTYRGRAELFPENASLLLRDLRLNDSG

InterPro domains:
  IPR013783 Immunoglobulin-like fold [G3DSA:2.60.40.10] (4-105)
  IPR036179 Immunoglobulin-like domain superfamily [SSF48726] (12-105)

pLDDT: mean 91.51, std 9.97, range [35.19, 97.75]